Protein AF-A0A7X9I588-F1 (afdb_monomer_lite)

Radius of gyration: 11.09 Å; chains: 1; bounding box: 28×12×26 Å

Sequence (34 aa):
MLVLGIDPGTATTGFGLVTQTRGKPIIVSFGVIK

Structure (mmCIF, N/CA/C/O back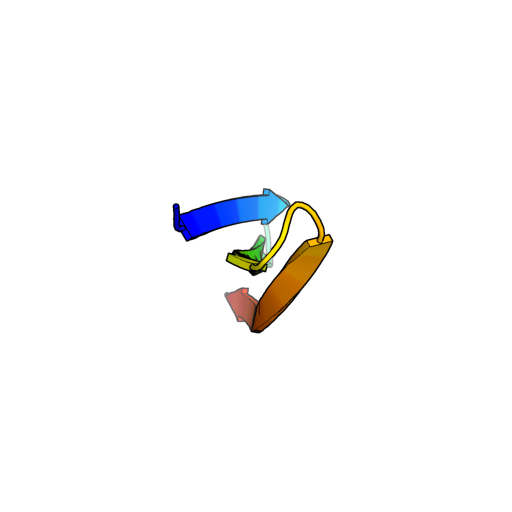bone):
data_AF-A0A7X9I588-F1
#
_entry.id   AF-A0A7X9I588-F1
#
loop_
_atom_site.group_PDB
_atom_site.id
_atom_site.type_symbol
_atom_site.label_atom_id
_atom_site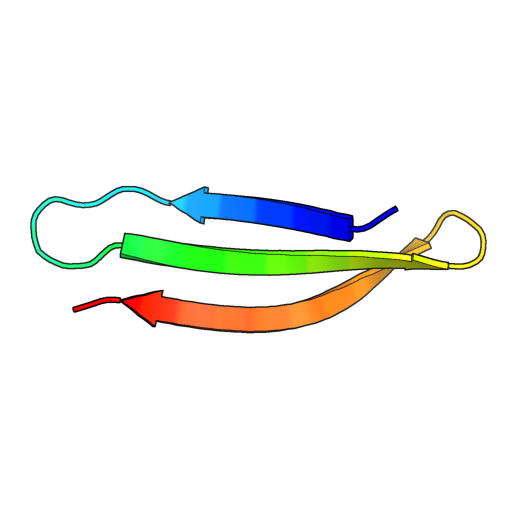.label_alt_id
_atom_site.label_comp_id
_atom_site.label_asym_id
_atom_site.label_entity_id
_atom_site.label_seq_id
_atom_site.pdbx_PDB_ins_code
_atom_site.Cartn_x
_atom_site.Cartn_y
_atom_site.Cartn_z
_atom_site.occup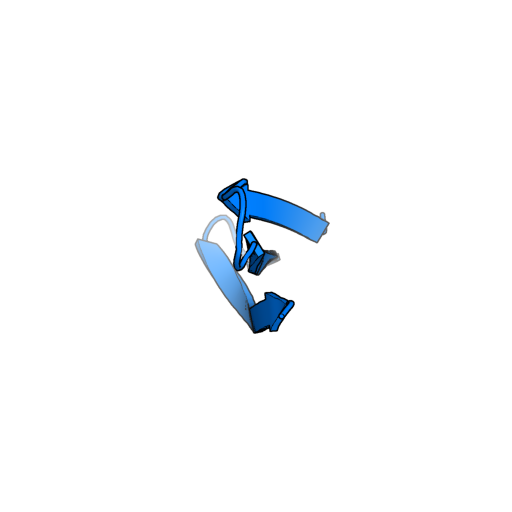ancy
_atom_site.B_iso_or_equiv
_atom_site.auth_seq_id
_atom_site.auth_comp_id
_atom_site.auth_asym_id
_atom_site.auth_atom_id
_atom_site.pdbx_PDB_model_num
ATOM 1 N N . MET A 1 1 ? -16.656 7.419 6.650 1.00 90.31 1 MET A N 1
ATOM 2 C CA . MET A 1 1 ? -15.513 8.179 6.100 1.00 90.31 1 MET A CA 1
ATOM 3 C C . MET A 1 1 ? -14.579 7.194 5.427 1.00 90.31 1 MET A C 1
ATOM 5 O O . MET A 1 1 ? -14.231 6.211 6.072 1.00 90.31 1 MET A O 1
ATOM 9 N N . LEU A 1 2 ? -14.235 7.427 4.161 1.00 97.25 2 LEU A N 1
ATOM 10 C CA . LEU A 1 2 ? -13.213 6.654 3.452 1.00 97.25 2 LEU A CA 1
ATOM 11 C C . LEU A 1 2 ? -11.859 7.351 3.607 1.00 97.25 2 LEU A C 1
ATOM 13 O O . LEU A 1 2 ? -11.798 8.577 3.538 1.00 97.25 2 LEU A O 1
ATOM 17 N N . VAL A 1 3 ? -10.801 6.572 3.823 1.00 98.00 3 VAL A N 1
ATOM 18 C CA . VAL A 1 3 ? -9.418 7.051 3.935 1.00 98.00 3 VAL A CA 1
ATOM 19 C C . VAL A 1 3 ? -8.543 6.201 3.025 1.00 98.00 3 VAL A C 1
ATOM 21 O O . VAL A 1 3 ? -8.542 4.976 3.136 1.00 98.00 3 VAL A O 1
ATOM 24 N N . LEU A 1 4 ? -7.807 6.859 2.134 1.00 98.31 4 LEU A N 1
ATOM 25 C CA . LEU A 1 4 ? -6.835 6.235 1.246 1.00 98.31 4 LEU A CA 1
ATOM 26 C C . LEU A 1 4 ? -5.427 6.545 1.761 1.00 98.31 4 LEU A C 1
ATOM 28 O O . LEU A 1 4 ? -5.010 7.700 1.765 1.00 98.31 4 LEU A O 1
ATOM 32 N N . GLY A 1 5 ? -4.717 5.516 2.212 1.00 98.31 5 GLY A N 1
ATOM 33 C CA . GLY A 1 5 ? -3.290 5.573 2.500 1.00 98.31 5 GLY A CA 1
ATOM 34 C C . GLY A 1 5 ? -2.486 5.236 1.250 1.00 98.31 5 GLY A C 1
ATOM 35 O O . GLY A 1 5 ? -2.841 4.304 0.525 1.00 98.31 5 GLY A O 1
ATOM 36 N N . ILE A 1 6 ? -1.415 5.988 1.018 1.00 98.56 6 ILE A N 1
ATOM 37 C CA . ILE A 1 6 ? -0.480 5.790 -0.090 1.00 98.56 6 ILE A CA 1
ATOM 38 C C . ILE A 1 6 ? 0.919 5.609 0.494 1.00 98.56 6 ILE A C 1
ATOM 40 O O . ILE A 1 6 ? 1.317 6.372 1.373 1.00 98.56 6 ILE A O 1
ATOM 44 N N . ASP A 1 7 ? 1.642 4.617 -0.018 1.00 98.44 7 ASP A N 1
ATOM 45 C CA . ASP A 1 7 ? 3.061 4.366 0.239 1.00 98.44 7 ASP A CA 1
ATOM 46 C C . ASP A 1 7 ? 3.842 4.592 -1.070 1.00 98.44 7 ASP A C 1
ATOM 48 O O . ASP A 1 7 ? 3.903 3.689 -1.914 1.00 98.44 7 ASP A O 1
ATOM 52 N N . PRO A 1 8 ? 4.326 5.824 -1.327 1.00 98.06 8 PRO A N 1
ATOM 53 C CA . PRO A 1 8 ? 4.966 6.171 -2.590 1.00 98.06 8 PRO A CA 1
ATOM 54 C C . PRO A 1 8 ? 6.331 5.495 -2.742 1.00 98.06 8 PRO A C 1
ATOM 56 O O . PRO A 1 8 ? 7.194 5.606 -1.874 1.00 98.06 8 PRO A O 1
ATOM 59 N N . GLY A 1 9 ? 6.568 4.896 -3.907 1.00 97.38 9 GLY A N 1
ATOM 60 C CA . GLY A 1 9 ? 7.866 4.348 -4.295 1.00 97.38 9 GLY A CA 1
ATOM 61 C C . GLY A 1 9 ? 8.152 4.597 -5.773 1.00 97.38 9 GLY A C 1
ATOM 62 O O . GLY A 1 9 ? 7.242 4.792 -6.575 1.00 97.38 9 GLY A O 1
ATOM 63 N N . THR A 1 10 ? 9.433 4.603 -6.146 1.00 97.12 10 THR A N 1
ATOM 64 C CA . THR A 1 10 ? 9.879 4.965 -7.505 1.00 97.12 10 THR A CA 1
ATOM 65 C C . THR A 1 10 ? 9.490 3.948 -8.579 1.00 97.12 10 THR A C 1
ATOM 67 O O . THR A 1 10 ? 9.254 4.336 -9.716 1.00 97.12 10 THR A O 1
ATOM 70 N N . ALA A 1 11 ? 9.426 2.660 -8.231 1.00 97.62 11 ALA A N 1
ATOM 71 C CA . ALA A 1 11 ? 9.092 1.569 -9.153 1.00 97.62 11 ALA A CA 1
ATOM 72 C C . ALA A 1 11 ? 7.730 0.919 -8.863 1.00 97.62 11 ALA A C 1
ATOM 74 O O . ALA A 1 11 ? 7.221 0.141 -9.662 1.00 97.62 11 ALA A O 1
ATOM 75 N N . THR A 1 12 ? 7.171 1.146 -7.678 1.00 97.75 12 THR A N 1
ATOM 76 C CA . THR A 1 12 ? 5.888 0.587 -7.248 1.00 97.75 12 THR A CA 1
ATOM 77 C C . THR A 1 12 ? 5.351 1.469 -6.127 1.00 97.75 12 THR A C 1
ATOM 79 O O . THR A 1 12 ? 6.109 1.849 -5.240 1.00 97.75 12 THR A O 1
ATOM 82 N N . THR A 1 13 ? 4.059 1.787 -6.159 1.00 98.50 13 THR A N 1
ATOM 83 C CA . THR A 1 13 ? 3.366 2.553 -5.113 1.00 98.50 13 THR A CA 1
ATOM 84 C C . THR A 1 13 ? 2.334 1.667 -4.425 1.00 98.50 13 THR A C 1
ATOM 86 O O . THR A 1 13 ? 1.451 1.114 -5.080 1.00 98.50 13 THR A O 1
ATOM 89 N N . GLY A 1 14 ? 2.431 1.517 -3.106 1.00 98.62 14 GLY A N 1
ATOM 90 C CA . GLY A 1 14 ? 1.438 0.802 -2.306 1.00 98.62 14 GLY A CA 1
ATOM 91 C C . GLY A 1 14 ? 0.204 1.662 -2.035 1.00 98.62 14 GLY A C 1
ATOM 92 O O . GLY A 1 14 ? 0.303 2.882 -1.893 1.00 98.62 14 GLY A O 1
ATOM 93 N N . PHE A 1 15 ? -0.969 1.038 -1.929 1.00 98.75 15 PHE A N 1
ATOM 94 C CA . PHE A 1 15 ? -2.177 1.710 -1.453 1.00 98.75 15 PHE A CA 1
ATOM 95 C C . PHE A 1 15 ? -2.992 0.835 -0.500 1.00 98.75 15 PHE A C 1
ATOM 97 O O . PHE A 1 15 ? -3.039 -0.391 -0.621 1.00 98.75 15 PHE A O 1
ATOM 104 N N . GLY A 1 16 ? -3.694 1.493 0.420 1.00 98.56 16 GLY A N 1
ATOM 105 C CA . GLY A 1 16 ? -4.682 0.881 1.300 1.00 98.56 16 GLY A CA 1
ATOM 106 C C . GLY A 1 16 ? -5.898 1.785 1.446 1.00 98.56 16 GLY A C 1
ATOM 107 O O . GLY A 1 16 ? -5.776 2.943 1.832 1.00 98.56 16 GLY A O 1
ATOM 108 N N . LEU A 1 17 ? -7.081 1.261 1.145 1.00 98.62 17 LEU A N 1
ATOM 109 C CA . LEU A 1 17 ? -8.356 1.942 1.326 1.00 98.62 17 LEU A CA 1
ATOM 110 C C . LEU A 1 17 ? -9.064 1.360 2.546 1.00 98.62 17 LEU A C 1
ATOM 112 O O . LEU A 1 17 ? -9.366 0.165 2.595 1.00 98.62 17 LEU A O 1
ATOM 116 N N . VAL A 1 18 ? -9.370 2.217 3.513 1.00 98.38 18 VAL A N 1
ATOM 117 C CA . VAL A 1 18 ? -10.098 1.842 4.726 1.00 98.38 18 VAL A CA 1
ATOM 118 C C . VAL A 1 18 ? -11.353 2.689 4.897 1.00 98.38 18 VAL A C 1
ATOM 120 O O . VAL A 1 18 ? -11.435 3.834 4.450 1.00 98.38 18 VAL A O 1
ATOM 123 N N . THR A 1 19 ? -12.340 2.125 5.583 1.00 98.31 19 THR A N 1
ATOM 124 C CA . THR A 1 19 ? -13.512 2.843 6.088 1.00 98.31 19 THR A CA 1
ATOM 125 C C . THR A 1 19 ? -13.561 2.740 7.606 1.00 98.31 19 THR A C 1
ATOM 127 O O . THR A 1 19 ? -12.997 1.818 8.188 1.00 98.31 19 THR A O 1
ATOM 130 N N . GLN A 1 20 ? -14.247 3.663 8.272 1.00 97.12 20 GLN A N 1
ATOM 131 C CA . GLN A 1 20 ? -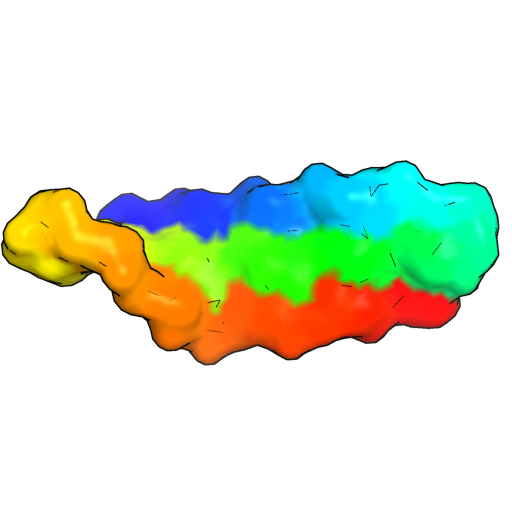14.550 3.530 9.698 1.00 97.12 20 GLN A CA 1
ATOM 132 C C . GLN A 1 20 ? -15.987 3.063 9.909 1.00 97.12 20 GLN A C 1
ATOM 134 O O . GLN A 1 20 ? -16.928 3.699 9.436 1.00 97.12 20 GLN A O 1
ATOM 139 N N . THR A 1 21 ? -16.150 1.989 10.683 1.00 95.75 21 THR A N 1
ATOM 140 C CA . THR A 1 21 ? -17.448 1.489 11.154 1.00 95.75 21 THR A CA 1
ATOM 141 C C . THR A 1 21 ? -17.393 1.309 12.665 1.00 95.75 21 THR A C 1
ATOM 143 O O . THR A 1 21 ? -16.529 0.600 13.175 1.00 95.75 21 THR A O 1
ATOM 146 N N . ARG A 1 22 ? -18.309 1.954 13.403 1.00 95.44 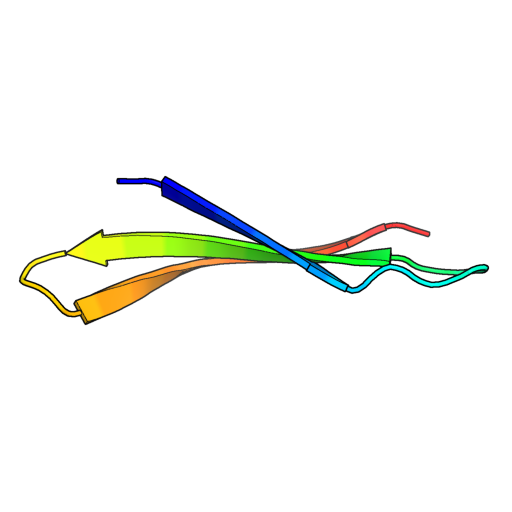22 ARG A N 1
ATOM 147 C CA . ARG A 1 22 ? -18.361 1.911 14.883 1.00 95.44 22 ARG A CA 1
ATOM 148 C C . ARG A 1 22 ? -17.009 2.245 15.542 1.00 95.44 22 ARG A C 1
ATOM 150 O O . ARG A 1 22 ? -16.579 1.569 16.471 1.00 95.44 22 ARG A O 1
ATOM 157 N N . GLY A 1 23 ? -16.312 3.249 15.003 1.00 94.06 23 GLY A N 1
ATOM 158 C CA . GLY A 1 23 ? -14.996 3.687 15.484 1.00 94.06 23 GLY A CA 1
ATOM 159 C C . GLY A 1 23 ? -13.837 2.735 15.170 1.00 94.06 23 GLY A C 1
ATOM 160 O O . GLY A 1 23 ? -12.703 3.033 15.529 1.00 94.06 23 GLY A O 1
ATOM 161 N N . LYS A 1 24 ? -14.085 1.609 14.488 1.00 96.38 24 LYS A N 1
ATOM 162 C CA . LYS A 1 24 ? -13.045 0.665 14.076 1.00 96.38 24 LYS A CA 1
ATOM 163 C C . LYS A 1 24 ? -12.724 0.834 12.590 1.00 96.38 24 LYS A C 1
ATOM 165 O O . LYS A 1 24 ? -13.657 0.934 11.785 1.00 96.38 24 LYS A O 1
ATOM 170 N N . PRO A 1 25 ? -11.438 0.864 12.205 1.00 96.81 25 PRO A N 1
ATOM 171 C CA . PRO A 1 25 ? -11.056 0.817 10.804 1.00 96.81 25 PRO A CA 1
ATOM 172 C C . PRO A 1 25 ? -11.353 -0.574 10.228 1.00 96.81 25 PRO A C 1
ATOM 174 O O . PRO A 1 25 ? -11.067 -1.593 10.854 1.00 96.81 25 PRO A O 1
ATOM 177 N N . ILE A 1 26 ? -11.934 -0.608 9.033 1.00 98.00 26 ILE A N 1
ATOM 178 C CA . ILE A 1 26 ? -12.200 -1.812 8.245 1.00 98.00 26 ILE A CA 1
ATOM 179 C C . ILE A 1 26 ? -11.526 -1.633 6.886 1.00 98.00 26 ILE A C 1
ATOM 181 O O . ILE A 1 26 ? -11.697 -0.597 6.240 1.00 98.00 26 ILE A O 1
ATOM 185 N N . ILE A 1 27 ? -10.768 -2.642 6.456 1.00 98.06 27 ILE A N 1
ATOM 186 C CA . ILE A 1 27 ? -10.152 -2.673 5.127 1.00 98.06 27 ILE A CA 1
ATOM 187 C C . ILE A 1 27 ? -11.239 -2.824 4.064 1.00 98.06 27 ILE A C 1
ATOM 189 O O . ILE A 1 27 ? -12.094 -3.701 4.155 1.00 98.06 27 ILE A O 1
ATOM 193 N N . VAL A 1 28 ? -11.174 -1.966 3.050 1.00 98.38 28 VAL A N 1
ATOM 194 C CA . VAL A 1 28 ? -12.019 -2.030 1.854 1.00 98.38 28 VAL A CA 1
ATOM 195 C C . VAL A 1 28 ? -11.239 -2.649 0.699 1.00 98.38 28 VAL A C 1
ATOM 197 O O . VAL A 1 28 ? -11.746 -3.527 0.012 1.00 98.38 28 VAL A O 1
ATOM 200 N N . SER A 1 29 ? -10.006 -2.191 0.482 1.00 98.50 29 SER A N 1
ATOM 201 C CA . SER A 1 29 ? -9.110 -2.700 -0.557 1.00 98.50 29 SER A CA 1
ATOM 20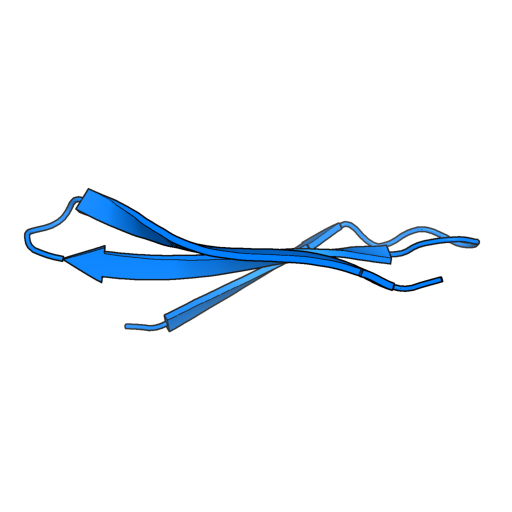2 C C . SER A 1 29 ? -7.665 -2.354 -0.212 1.00 98.50 29 SER A C 1
ATOM 204 O O . SER A 1 29 ? -7.414 -1.429 0.559 1.00 98.50 29 SER A O 1
ATOM 206 N N . PHE A 1 30 ? -6.714 -3.083 -0.773 1.00 98.56 30 PHE A N 1
ATOM 207 C CA . PHE A 1 30 ? -5.293 -2.772 -0.695 1.00 98.56 30 PHE A CA 1
ATOM 208 C C . PHE A 1 30 ? -4.581 -3.383 -1.894 1.00 98.56 30 PHE A C 1
ATOM 210 O O . PHE A 1 30 ? -5.079 -4.321 -2.520 1.00 98.56 30 PHE A O 1
ATOM 217 N N . GLY A 1 31 ? -3.403 -2.866 -2.207 1.00 98.56 31 GLY A N 1
ATOM 218 C CA . GLY A 1 31 ? -2.607 -3.415 -3.285 1.00 98.56 31 GLY A CA 1
ATOM 219 C C . GLY A 1 31 ? -1.400 -2.566 -3.615 1.00 98.56 31 GLY A C 1
ATOM 220 O O . GLY A 1 31 ? -0.967 -1.714 -2.840 1.00 98.56 31 GLY A O 1
ATOM 221 N N . VAL A 1 32 ? -0.869 -2.834 -4.801 1.00 98.56 32 VAL A N 1
ATOM 222 C CA . VAL A 1 32 ? 0.268 -2.123 -5.369 1.00 98.56 32 VAL A CA 1
ATOM 223 C C . VAL A 1 32 ? -0.070 -1.655 -6.776 1.00 98.56 32 VAL A C 1
ATOM 225 O O . VAL A 1 32 ? -0.754 -2.350 -7.527 1.00 98.56 32 VAL A O 1
ATOM 228 N N . ILE A 1 33 ? 0.434 -0.480 -7.121 1.00 97.88 33 ILE A N 1
ATOM 229 C CA . ILE A 1 33 ? 0.449 0.079 -8.467 1.00 97.88 33 ILE A CA 1
ATOM 230 C C . ILE A 1 33 ? 1.883 -0.084 -8.966 1.00 97.88 33 ILE A C 1
ATOM 232 O O . ILE A 1 33 ? 2.806 0.386 -8.299 1.00 97.88 33 ILE A O 1
ATOM 236 N N . LYS A 1 34 ? 2.066 -0.787 -10.084 1.00 90.62 34 LYS A N 1
ATOM 237 C CA . LYS A 1 34 ? 3.359 -0.916 -10.766 1.00 90.62 34 LYS A CA 1
ATOM 238 C C . LYS A 1 34 ? 3.445 0.087 -11.902 1.00 90.62 34 LYS A C 1
ATOM 240 O O . LYS A 1 34 ? 2.420 0.223 -12.605 1.00 90.62 34 LYS A O 1
#

Secondary structure (DSSP, 8-state):
-EEEEEE--SS-EEEEEEEEETTEEEEEEEEEE-

pLDDT: mean 97.34, std 2.01, range [90.31, 98.75]

Foldseek 3Di:
DKDKDWADDDVKIWIWIWDDDPNDIDTPDIDMDD